Protein AF-A0A496XHB4-F1 (afdb_monomer)

Nearest PDB structures (foldseek):
  3gxw-assembly3_C  TM=4.651E-01  e=2.497E+00  Nakaseomyces glabratus
  7xhl-assembly1_B  TM=4.483E-01  e=4.034E+00  Zymomonas mobilis
  7xhp-assembly2_E  TM=4.062E-01  e=3.800E+00  Zymomonas mobilis
  7zht-assembly2_D  TM=3.483E-01  e=5.128E+00  Leishmania donovani

Foldseek 3Di:
DDCPPLVVVCPPWAWPDKDWDADPVDPVKIKIWTATPVRWIKIWTWDWADDPPPDPPDTDIDIDIGTDDDD

Secondary structure (DSSP, 8-state):
-----TTGGGTTPPEEEEEEEEETTEEEEEEEEEEETTS-EEEEEEEE----SSSTT---EEEEEEES-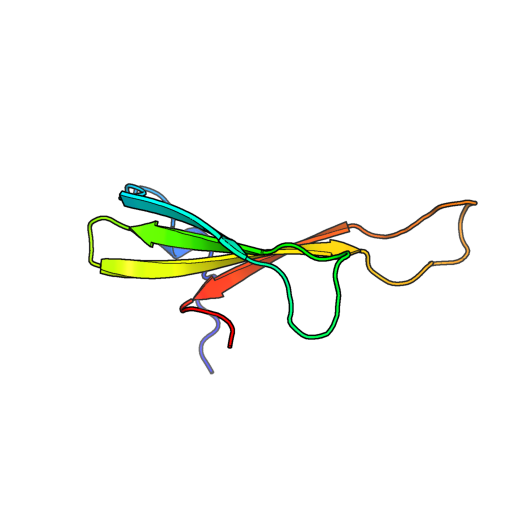--

Structure (mmCIF, N/CA/C/O backbone):
data_AF-A0A496XHB4-F1
#
_entry.id   AF-A0A496XHB4-F1
#
loop_
_atom_site.group_PDB
_atom_site.id
_atom_site.type_symbol
_atom_site.label_atom_id
_atom_site.label_alt_id
_atom_site.label_comp_id
_atom_site.label_asym_id
_atom_site.label_entity_id
_atom_site.label_seq_id
_atom_site.pdbx_PDB_ins_code
_atom_site.Cartn_x
_atom_site.Cartn_y
_atom_site.Cartn_z
_atom_site.occupancy
_atom_site.B_iso_or_equiv
_atom_site.auth_seq_id
_atom_site.auth_comp_id
_atom_site.auth_asym_id
_atom_site.auth_atom_id
_atom_site.pdbx_PDB_model_num
ATOM 1 N N . MET A 1 1 ? 14.860 3.773 13.961 1.00 45.56 1 MET A N 1
ATOM 2 C CA . MET A 1 1 ? 13.445 3.838 13.552 1.00 45.56 1 MET A CA 1
ATOM 3 C C . MET A 1 1 ? 13.020 2.402 13.338 1.00 45.56 1 MET A C 1
ATOM 5 O O . MET A 1 1 ? 13.515 1.777 12.407 1.00 45.56 1 MET A O 1
ATOM 9 N N . ASP A 1 2 ? 12.293 1.846 14.301 1.00 42.97 2 ASP A N 1
ATOM 10 C CA . ASP A 1 2 ? 11.887 0.442 14.291 1.00 42.97 2 ASP A CA 1
ATOM 11 C C . ASP A 1 2 ? 10.937 0.215 13.108 1.00 42.97 2 ASP A C 1
ATOM 13 O O . ASP A 1 2 ? 9.898 0.865 13.007 1.00 42.97 2 ASP A O 1
ATOM 17 N N . ARG A 1 3 ? 11.362 -0.613 12.149 1.00 48.50 3 ARG A N 1
ATOM 18 C CA . ARG A 1 3 ? 10.567 -1.007 10.981 1.00 48.50 3 ARG A CA 1
ATOM 19 C C . ARG A 1 3 ? 9.897 -2.340 11.297 1.00 48.50 3 ARG A C 1
ATOM 21 O O . ARG A 1 3 ? 10.086 -3.300 10.551 1.00 48.50 3 ARG A O 1
ATOM 28 N N . SER A 1 4 ? 9.172 -2.416 12.414 1.00 55.44 4 SER A N 1
ATOM 29 C CA . SER A 1 4 ? 8.251 -3.525 12.644 1.00 55.44 4 SER A CA 1
ATOM 30 C C . SER A 1 4 ? 7.405 -3.675 11.378 1.00 55.44 4 SER A C 1
ATOM 32 O O . SER A 1 4 ? 6.860 -2.697 10.862 1.00 55.44 4 SER A O 1
ATOM 34 N N . ASP A 1 5 ? 7.451 -4.863 10.777 1.00 70.50 5 ASP A N 1
ATOM 35 C CA . ASP A 1 5 ? 6.989 -5.107 9.413 1.00 70.50 5 ASP A CA 1
ATOM 36 C C . ASP A 1 5 ? 5.488 -4.789 9.339 1.00 70.50 5 ASP A C 1
ATOM 38 O O . ASP A 1 5 ? 4.663 -5.582 9.788 1.00 70.50 5 ASP A O 1
ATOM 42 N N . ALA A 1 6 ? 5.122 -3.605 8.826 1.00 75.31 6 ALA A N 1
ATOM 43 C CA . ALA A 1 6 ? 3.756 -3.067 8.883 1.00 75.31 6 ALA A CA 1
ATOM 44 C C . ALA A 1 6 ? 2.708 -4.034 8.305 1.00 75.31 6 ALA A C 1
ATOM 46 O O . ALA A 1 6 ? 1.535 -3.976 8.659 1.00 75.31 6 ALA A O 1
ATOM 47 N N . ARG A 1 7 ? 3.152 -4.960 7.448 1.00 79.00 7 ARG A N 1
ATOM 48 C CA . ARG A 1 7 ? 2.370 -6.064 6.886 1.00 79.00 7 ARG A CA 1
ATOM 49 C C . ARG A 1 7 ? 1.921 -7.075 7.942 1.00 79.00 7 ARG A C 1
ATOM 51 O O . ARG A 1 7 ? 0.785 -7.531 7.884 1.00 79.00 7 ARG A O 1
ATOM 58 N N . GLN A 1 8 ? 2.780 -7.424 8.901 1.00 85.50 8 GLN A N 1
ATOM 59 C CA . GLN A 1 8 ? 2.429 -8.354 9.978 1.00 85.50 8 GLN A CA 1
ATOM 60 C C . GLN A 1 8 ? 1.380 -7.761 10.918 1.00 85.50 8 GLN A C 1
ATOM 62 O O . GLN A 1 8 ? 0.517 -8.494 11.392 1.00 85.50 8 GLN A O 1
ATOM 67 N N . GLU A 1 9 ? 1.392 -6.439 11.126 1.00 86.44 9 GLU A N 1
ATOM 68 C CA . GLU A 1 9 ? 0.377 -5.762 11.942 1.00 86.44 9 GLU A CA 1
ATOM 69 C C . GLU A 1 9 ? -1.039 -5.912 11.362 1.00 86.44 9 GLU A C 1
ATOM 71 O O . GLU A 1 9 ? -2.006 -5.798 12.107 1.00 86.44 9 GLU A O 1
ATOM 76 N N . LEU A 1 10 ? -1.184 -6.175 10.057 1.00 88.06 10 LEU A N 1
ATOM 77 C CA . LEU A 1 10 ? -2.489 -6.312 9.401 1.00 88.06 10 LEU A CA 1
ATOM 78 C C . LEU A 1 10 ? -3.158 -7.672 9.632 1.00 88.06 10 LEU A C 1
ATOM 80 O O . LEU A 1 10 ? -4.372 -7.793 9.456 1.00 88.06 10 LEU A O 1
ATOM 84 N N . VAL A 1 11 ? -2.390 -8.709 9.977 1.00 90.81 11 VAL A N 1
ATOM 85 C CA . VAL A 1 11 ? -2.903 -10.082 10.051 1.00 90.81 11 VAL A CA 1
ATOM 86 C C . VAL A 1 11 ? -3.934 -10.195 11.172 1.00 90.81 11 VAL A C 1
ATOM 88 O O . VAL A 1 11 ? -3.668 -9.858 12.321 1.00 90.81 11 VAL A O 1
ATOM 91 N N . GLY A 1 12 ? -5.130 -10.678 10.829 1.00 93.62 12 GLY A N 1
ATOM 92 C CA . GLY A 1 12 ? -6.240 -10.830 11.773 1.00 93.62 12 GLY A CA 1
ATOM 93 C C . GLY A 1 12 ? -7.029 -9.546 12.048 1.00 93.62 12 GLY A C 1
ATOM 94 O O . GLY A 1 12 ? -8.025 -9.602 12.770 1.00 93.62 12 GLY A O 1
ATOM 95 N N . LYS A 1 13 ? -6.651 -8.402 11.462 1.00 93.88 13 LYS A N 1
ATOM 96 C CA . LYS A 1 13 ? -7.470 -7.189 11.541 1.00 93.88 13 LYS A CA 1
ATOM 97 C C . LYS A 1 13 ? -8.666 -7.264 10.592 1.00 93.88 13 LYS A C 1
ATOM 99 O O . LYS A 1 13 ? -8.589 -7.835 9.507 1.00 93.88 13 LYS A O 1
ATOM 104 N N . THR A 1 14 ? -9.767 -6.626 10.985 1.00 96.94 14 THR A N 1
ATOM 105 C CA . THR A 1 14 ? -10.973 -6.506 10.153 1.00 96.94 14 THR A CA 1
ATOM 106 C C . THR A 1 14 ? -11.016 -5.139 9.485 1.00 96.94 14 THR A C 1
ATOM 108 O O . THR A 1 14 ? -10.910 -4.109 10.153 1.00 96.94 14 THR A O 1
ATOM 111 N N . ILE A 1 15 ? -11.165 -5.126 8.162 1.00 96.56 15 ILE A N 1
ATOM 112 C CA . ILE A 1 15 ? -11.305 -3.896 7.379 1.00 96.56 15 ILE A CA 1
ATOM 113 C C . ILE A 1 15 ? -12.714 -3.341 7.609 1.00 96.56 15 ILE A C 1
ATOM 115 O O . ILE A 1 15 ? -13.701 -4.038 7.386 1.00 96.56 15 ILE A O 1
ATOM 119 N N . ALA A 1 16 ? -12.801 -2.089 8.051 1.00 97.62 16 ALA A N 1
ATOM 120 C CA . ALA A 1 16 ? -14.054 -1.354 8.194 1.00 97.62 16 ALA A CA 1
ATOM 121 C C . ALA A 1 16 ? -14.420 -0.616 6.898 1.00 97.62 16 ALA A C 1
ATOM 123 O O . ALA A 1 16 ? -15.582 -0.609 6.499 1.00 97.62 16 ALA A O 1
ATOM 124 N N . SER A 1 17 ? -13.437 -0.009 6.227 1.00 96.62 17 SER A N 1
ATOM 125 C CA . SER A 1 17 ? -13.629 0.614 4.918 1.00 96.62 17 SER A CA 1
ATOM 126 C C . SER A 1 17 ? -12.354 0.615 4.077 1.00 96.62 17 SER A C 1
ATOM 128 O O . SER A 1 17 ? -11.238 0.513 4.595 1.00 96.62 17 SER A O 1
ATOM 130 N N . ALA A 1 18 ? -12.545 0.728 2.764 1.00 94.56 18 ALA A N 1
ATOM 131 C CA . ALA A 1 18 ? -11.486 0.801 1.772 1.00 94.56 18 ALA A CA 1
ATOM 132 C C . ALA A 1 18 ? -11.819 1.906 0.760 1.00 94.56 18 ALA A C 1
ATOM 134 O O . ALA A 1 18 ? -12.929 1.942 0.230 1.00 94.56 18 ALA A O 1
ATOM 135 N N . GLU A 1 19 ? -10.875 2.808 0.514 1.00 93.12 19 GLU A N 1
ATOM 136 C CA . GLU A 1 19 ? -11.040 3.951 -0.386 1.00 93.12 19 GLU A CA 1
ATOM 137 C C . GLU A 1 19 ? -9.867 4.012 -1.363 1.00 93.12 19 GLU A C 1
ATOM 139 O O . GLU A 1 19 ? -8.707 3.984 -0.951 1.00 93.12 19 GLU A O 1
ATOM 144 N N . VAL A 1 20 ? -10.164 4.095 -2.659 1.00 89.50 20 VAL A N 1
ATOM 145 C CA . VAL A 1 20 ? -9.146 4.310 -3.691 1.00 89.50 20 VAL A CA 1
ATOM 146 C C . VAL A 1 20 ? -8.914 5.810 -3.833 1.00 89.50 20 VAL A C 1
ATOM 148 O O . VAL A 1 20 ? -9.861 6.559 -4.066 1.00 89.50 20 VAL A O 1
ATOM 151 N N . LYS A 1 21 ? -7.658 6.241 -3.720 1.00 86.19 21 LYS A N 1
ATOM 152 C CA . LYS A 1 21 ? -7.230 7.628 -3.923 1.00 86.19 21 LYS A CA 1
ATOM 153 C C . LYS A 1 21 ? -6.176 7.695 -5.031 1.00 86.19 21 LYS A C 1
ATOM 155 O O . LYS A 1 21 ? -5.377 6.776 -5.199 1.00 86.19 21 LYS A O 1
ATOM 160 N N . GLY A 1 22 ? -6.189 8.784 -5.796 1.00 76.12 22 GLY A N 1
ATOM 161 C CA . GLY A 1 22 ? -5.120 9.106 -6.746 1.00 76.12 22 GLY A CA 1
ATOM 162 C C . GLY A 1 22 ? -3.952 9.800 -6.047 1.00 76.12 22 GLY A C 1
ATOM 163 O O . GLY A 1 22 ? -4.146 10.440 -5.008 1.00 76.12 22 GLY A O 1
ATOM 164 N N . MET A 1 23 ? -2.743 9.706 -6.605 1.00 70.62 23 MET A N 1
ATOM 165 C CA . MET A 1 23 ? -1.648 10.569 -6.164 1.00 70.62 23 MET A CA 1
ATOM 166 C C . MET A 1 23 ? -1.791 11.965 -6.781 1.00 70.62 23 MET A C 1
ATOM 168 O O . MET A 1 23 ? -2.076 12.081 -7.970 1.00 70.62 23 MET A O 1
ATOM 172 N N . PRO A 1 24 ? -1.532 13.045 -6.020 1.00 66.75 24 PRO A N 1
ATOM 173 C CA . PRO A 1 24 ? -1.591 14.405 -6.558 1.00 66.75 24 PRO A CA 1
ATOM 174 C C . PRO A 1 24 ? -0.656 14.642 -7.754 1.00 66.75 24 PRO A C 1
ATOM 176 O O . PRO A 1 24 ? -0.912 15.518 -8.573 1.00 66.75 24 PRO A O 1
ATOM 179 N N . SER A 1 25 ? 0.442 13.885 -7.837 1.00 67.88 25 SER A N 1
ATOM 180 C CA . SER A 1 25 ? 1.498 14.044 -8.841 1.00 67.88 25 SER A CA 1
ATOM 181 C C . SER A 1 25 ? 1.512 12.963 -9.924 1.00 67.88 25 SER A C 1
ATOM 183 O O . SER A 1 25 ? 2.391 12.999 -10.780 1.00 67.88 25 SER A O 1
ATOM 185 N N . SER A 1 26 ? 0.622 11.970 -9.854 1.00 65.25 26 SER A N 1
ATOM 186 C CA . SER A 1 26 ? 0.567 10.871 -10.819 1.00 65.25 26 SER A CA 1
ATOM 187 C C . SER A 1 26 ? -0.811 10.215 -10.805 1.00 65.25 26 SER A C 1
ATOM 189 O O . SER A 1 26 ? -1.312 9.775 -9.770 1.00 65.25 26 SER A O 1
ATOM 191 N N . ASP A 1 27 ? -1.405 10.149 -11.983 1.00 66.19 27 ASP A N 1
ATOM 192 C CA . ASP A 1 27 ? -2.641 9.453 -12.319 1.00 66.19 27 ASP A CA 1
ATOM 193 C C . ASP A 1 27 ? -2.447 7.935 -12.484 1.00 66.19 27 ASP A C 1
ATOM 195 O O . ASP A 1 27 ? -3.403 7.175 -12.329 1.00 66.19 27 ASP A O 1
ATOM 199 N N . ASP A 1 28 ? -1.205 7.487 -12.686 1.00 64.25 28 ASP A N 1
ATOM 200 C CA . ASP A 1 28 ? -0.862 6.084 -12.949 1.00 64.25 28 ASP A CA 1
ATOM 201 C C . ASP A 1 28 ? -0.695 5.222 -11.686 1.00 64.25 28 ASP A C 1
ATOM 203 O O . ASP A 1 28 ? -0.598 3.996 -11.778 1.00 64.25 28 ASP A O 1
ATOM 207 N N . VAL A 1 29 ? -0.660 5.833 -10.495 1.00 68.50 29 VAL A N 1
ATOM 208 C CA . VAL A 1 29 ? -0.403 5.115 -9.235 1.00 68.50 29 VAL A CA 1
ATOM 209 C C . VAL A 1 29 ? -1.546 5.333 -8.239 1.00 68.50 29 VAL A C 1
ATOM 211 O O . VAL A 1 29 ? -1.424 6.136 -7.305 1.00 68.50 29 VAL A O 1
ATOM 214 N N . PRO A 1 30 ? -2.684 4.631 -8.402 1.00 73.81 30 PRO A N 1
ATOM 215 C CA . PRO A 1 30 ? -3.732 4.641 -7.394 1.00 73.81 30 PRO A CA 1
ATOM 216 C C . PRO A 1 30 ? -3.226 3.964 -6.115 1.00 73.81 30 PRO A C 1
ATOM 218 O O . PRO A 1 30 ? -2.563 2.925 -6.155 1.00 73.81 30 PRO A O 1
ATOM 221 N N . TYR A 1 31 ? -3.571 4.526 -4.959 1.00 86.19 31 TYR A N 1
ATOM 222 C CA . TYR A 1 31 ? -3.335 3.885 -3.670 1.00 86.19 31 TYR A CA 1
ATOM 223 C C . TYR A 1 31 ? -4.640 3.633 -2.924 1.00 86.19 31 TYR A C 1
ATOM 225 O O . TYR A 1 31 ? -5.625 4.357 -3.054 1.00 86.19 31 TYR A O 1
ATOM 233 N N . LEU A 1 32 ? -4.639 2.563 -2.137 1.00 90.88 32 LEU A N 1
ATOM 234 C CA . LEU A 1 32 ? -5.778 2.104 -1.362 1.00 90.88 32 LEU A CA 1
ATOM 235 C C . LEU A 1 32 ? -5.584 2.492 0.102 1.00 90.88 32 LEU A C 1
ATOM 237 O O . LEU A 1 32 ? -4.651 2.027 0.756 1.00 90.88 32 LEU A O 1
ATOM 241 N N . VAL A 1 33 ? -6.480 3.316 0.630 1.00 93.50 33 VAL A N 1
ATOM 242 C CA . VAL A 1 33 ? -6.542 3.629 2.057 1.00 93.50 33 VAL A CA 1
ATOM 243 C C . VAL A 1 33 ? -7.485 2.640 2.730 1.00 93.50 33 VAL A C 1
ATOM 245 O O . VAL A 1 33 ? -8.665 2.560 2.394 1.00 93.50 33 VAL A O 1
ATOM 248 N N . LEU A 1 34 ? -6.961 1.887 3.693 1.00 94.38 34 LEU A N 1
ATOM 249 C CA . LEU A 1 34 ? -7.698 0.931 4.510 1.00 94.38 34 LEU A CA 1
ATOM 250 C C . LEU A 1 34 ? -7.886 1.491 5.914 1.00 94.38 34 LEU A C 1
ATOM 252 O O . LEU A 1 34 ? -6.910 1.823 6.590 1.00 94.38 34 LEU A O 1
ATOM 256 N N . LYS A 1 35 ? -9.135 1.536 6.376 1.00 95.88 35 LYS A N 1
ATOM 257 C CA . LYS A 1 35 ? -9.475 1.820 7.774 1.00 95.88 35 LYS A CA 1
ATOM 258 C C . LYS A 1 35 ? -9.956 0.533 8.418 1.00 95.88 35 LYS A C 1
ATOM 260 O O . LYS A 1 35 ? -10.835 -0.140 7.880 1.00 95.88 35 LYS A O 1
ATOM 265 N N . PHE A 1 36 ? -9.379 0.181 9.555 1.00 96.19 36 PHE A N 1
ATOM 266 C CA . PHE A 1 36 ? -9.701 -1.038 10.287 1.00 96.19 36 PHE A CA 1
ATOM 267 C C . PHE A 1 36 ? -10.676 -0.752 11.429 1.00 96.19 36 PHE A C 1
ATOM 269 O O . PHE A 1 36 ? -10.802 0.379 11.898 1.00 96.19 36 PHE A O 1
ATOM 276 N N . THR A 1 37 ? -11.371 -1.788 11.896 1.00 97.25 37 THR A N 1
ATOM 277 C CA . THR A 1 37 ? -12.366 -1.679 12.979 1.00 97.25 37 THR A CA 1
ATOM 278 C C . THR A 1 37 ? -11.769 -1.254 14.320 1.00 97.25 37 THR A C 1
ATOM 280 O O . THR A 1 37 ? -12.493 -0.772 15.183 1.00 97.25 37 THR A O 1
ATOM 283 N N . ASP A 1 38 ? -10.458 -1.416 14.503 1.00 94.69 38 ASP A N 1
ATOM 284 C CA . ASP A 1 38 ? -9.713 -0.947 15.677 1.00 94.69 38 ASP A CA 1
ATOM 285 C C . ASP A 1 38 ? -9.277 0.530 15.574 1.00 94.69 38 ASP A C 1
ATOM 287 O O . ASP A 1 38 ? -8.545 1.024 16.429 1.00 94.69 38 ASP A O 1
ATOM 291 N N . GLY A 1 39 ? -9.701 1.232 14.517 1.00 93.38 39 GLY A N 1
ATOM 292 C CA . GLY A 1 39 ? -9.374 2.632 14.253 1.00 93.38 39 GLY A CA 1
ATOM 293 C C . GLY A 1 39 ? -8.016 2.851 13.586 1.00 93.38 39 GLY A C 1
ATOM 294 O O . GLY A 1 39 ? -7.684 3.988 13.249 1.00 93.38 39 GLY A O 1
ATOM 295 N N . SER A 1 40 ? -7.224 1.798 13.364 1.00 94.19 40 SER A N 1
ATOM 296 C CA . SER A 1 40 ? -5.956 1.931 12.648 1.00 94.19 40 SER A CA 1
ATOM 297 C C . SER A 1 40 ? -6.173 2.165 11.151 1.00 94.19 40 SER A C 1
ATOM 299 O O . SER A 1 40 ? -7.151 1.706 10.558 1.00 94.19 40 SER A O 1
ATOM 301 N N . VAL A 1 41 ? -5.245 2.900 10.538 1.00 94.50 41 VAL A N 1
ATOM 302 C CA . VAL A 1 41 ? -5.291 3.258 9.117 1.00 94.50 41 VAL A CA 1
ATOM 303 C C . VAL A 1 41 ? -3.991 2.838 8.458 1.00 94.50 41 VAL A C 1
ATOM 305 O O . VAL A 1 41 ? -2.916 3.051 9.022 1.00 94.50 41 VAL A O 1
ATOM 308 N N . TYR A 1 42 ? -4.092 2.248 7.272 1.00 93.50 42 TYR A N 1
ATOM 309 C CA . TYR A 1 42 ? -2.946 1.857 6.461 1.00 93.50 42 TYR A CA 1
ATOM 310 C C . TYR A 1 42 ? -3.182 2.228 5.004 1.00 93.50 42 TYR A C 1
ATOM 312 O O . TYR A 1 42 ? -4.309 2.204 4.516 1.00 93.50 42 TYR A O 1
ATOM 320 N N . THR A 1 43 ? -2.098 2.530 4.306 1.00 91.94 43 THR A N 1
ATOM 321 C CA . THR A 1 43 ? -2.089 2.796 2.872 1.00 91.94 43 THR A CA 1
ATOM 322 C C . THR A 1 43 ? -1.390 1.649 2.149 1.00 91.94 43 THR A C 1
ATOM 324 O O . THR A 1 43 ? -0.280 1.270 2.526 1.00 91.94 43 THR A O 1
ATOM 327 N N . VAL A 1 44 ? -2.027 1.112 1.109 1.00 90.50 44 VAL A N 1
ATOM 328 C CA . VAL A 1 44 ? -1.468 0.101 0.204 1.00 90.50 44 VAL A CA 1
ATOM 329 C C . VAL A 1 44 ? -1.227 0.736 -1.159 1.00 90.50 44 VAL A C 1
ATOM 331 O O . VAL A 1 44 ? -2.127 1.357 -1.717 1.00 90.50 44 VAL A O 1
ATOM 334 N N . ILE A 1 45 ? -0.018 0.593 -1.694 1.00 87.06 45 ILE A N 1
ATOM 335 C CA . ILE A 1 45 ? 0.413 1.262 -2.928 1.00 87.06 45 ILE A CA 1
ATOM 336 C C . ILE A 1 45 ? 0.958 0.210 -3.876 1.00 87.06 45 ILE A C 1
ATOM 338 O O . ILE A 1 45 ? 1.863 -0.532 -3.493 1.00 87.06 45 ILE A O 1
ATOM 342 N N . ALA A 1 46 ? 0.401 0.149 -5.082 1.00 84.12 46 ALA A N 1
ATOM 343 C CA . ALA A 1 46 ? 0.918 -0.675 -6.164 1.00 84.12 46 ALA A CA 1
ATOM 344 C C . ALA A 1 46 ? 1.639 0.238 -7.156 1.00 84.12 46 ALA A C 1
ATOM 346 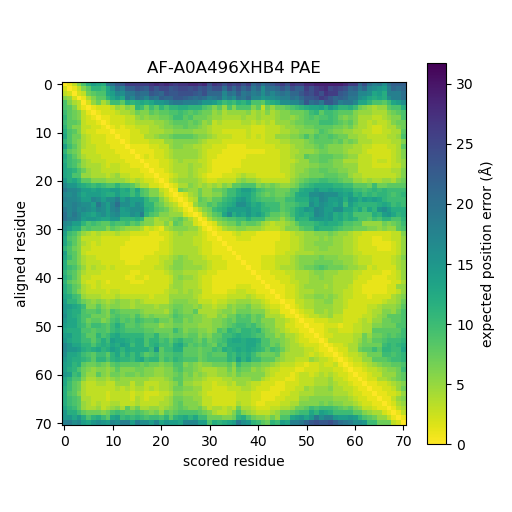O O . ALA A 1 46 ? 0.997 1.090 -7.759 1.00 84.12 46 ALA A O 1
ATOM 347 N N . GLU A 1 47 ? 2.953 0.076 -7.309 1.00 82.75 47 GLU A N 1
ATOM 348 C CA . GLU A 1 47 ? 3.762 0.906 -8.208 1.00 82.75 47 GLU A CA 1
ATOM 349 C C . GLU A 1 47 ? 4.673 0.063 -9.104 1.00 82.75 47 GLU A C 1
ATOM 351 O O . GLU A 1 47 ? 5.081 -1.053 -8.755 1.00 82.75 47 GLU A O 1
ATOM 356 N N . T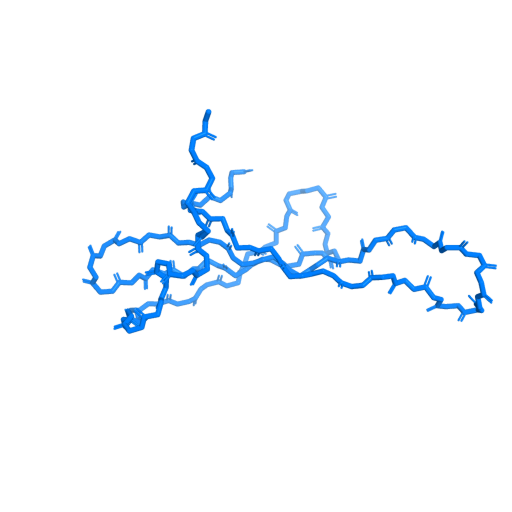YR A 1 48 ? 4.980 0.616 -10.275 1.00 83.75 48 TYR A N 1
ATOM 357 C CA . TYR A 1 48 ? 6.009 0.098 -11.165 1.00 83.75 48 TYR A CA 1
ATOM 358 C C . TYR A 1 48 ? 7.361 0.708 -10.790 1.00 83.75 48 TYR A C 1
ATOM 360 O O . TYR A 1 48 ? 7.472 1.901 -10.515 1.00 83.75 48 TYR A O 1
ATOM 368 N N . GLY A 1 49 ? 8.398 -0.122 -10.789 1.00 82.44 49 GLY A N 1
ATOM 369 C CA . GLY A 1 49 ? 9.784 0.315 -10.762 1.00 82.44 49 GLY A CA 1
ATOM 370 C C . GLY A 1 49 ? 10.241 0.844 -12.118 1.00 82.44 49 GLY A C 1
ATOM 371 O O . GLY A 1 49 ? 9.485 0.902 -13.085 1.00 82.44 49 GLY A O 1
ATOM 372 N N . CYS A 1 50 ? 11.518 1.199 -12.203 1.00 84.75 50 CYS A N 1
ATOM 373 C CA . CYS A 1 50 ? 12.125 1.636 -13.456 1.00 84.75 50 CYS A CA 1
ATOM 374 C C . CYS A 1 50 ? 12.319 0.464 -14.432 1.00 84.75 50 CYS A C 1
ATOM 376 O O . CYS A 1 50 ? 12.558 -0.668 -14.007 1.00 84.75 50 CYS A O 1
ATOM 378 N N . TYR A 1 51 ? 12.301 0.770 -15.732 1.00 88.56 51 TYR A N 1
ATOM 379 C CA . TYR A 1 51 ? 12.702 -0.161 -16.787 1.00 88.56 51 TYR A CA 1
ATOM 380 C C . TYR A 1 51 ? 14.116 -0.696 -16.526 1.00 88.56 51 TYR A C 1
ATOM 382 O O . TYR A 1 51 ? 15.048 0.086 -16.317 1.00 88.56 51 TYR A O 1
ATOM 390 N N . THR A 1 52 ? 14.279 -2.019 -16.522 1.00 88.81 52 THR A N 1
ATOM 391 C CA . THR A 1 52 ? 15.560 -2.668 -16.182 1.00 88.81 52 THR A CA 1
ATOM 392 C C . THR A 1 52 ? 16.485 -2.824 -17.387 1.00 88.81 52 THR A C 1
ATOM 394 O O . THR A 1 52 ? 17.697 -2.936 -17.212 1.00 88.81 52 THR A O 1
ATOM 397 N N . GLY A 1 53 ? 15.936 -2.825 -18.607 1.00 91.31 53 GLY A N 1
ATOM 398 C CA . GLY A 1 53 ? 16.695 -3.070 -19.834 1.00 91.31 53 GLY A CA 1
ATOM 399 C C . GLY A 1 53 ? 16.918 -4.541 -20.186 1.00 91.31 53 GLY A C 1
ATOM 400 O O . GLY A 1 53 ? 17.601 -4.802 -21.173 1.00 91.31 53 GLY A O 1
ATOM 401 N N . CYS A 1 54 ? 16.375 -5.493 -19.420 1.00 90.12 54 CYS A N 1
ATOM 402 C CA . CYS A 1 54 ? 16.597 -6.923 -19.660 1.00 90.12 54 CYS A CA 1
ATOM 403 C C . CYS A 1 54 ? 15.618 -7.534 -20.688 1.00 90.12 54 CYS A C 1
ATOM 405 O O . CYS A 1 54 ? 15.983 -8.495 -21.366 1.00 90.12 54 CYS A O 1
ATOM 407 N N . SER A 1 55 ? 14.41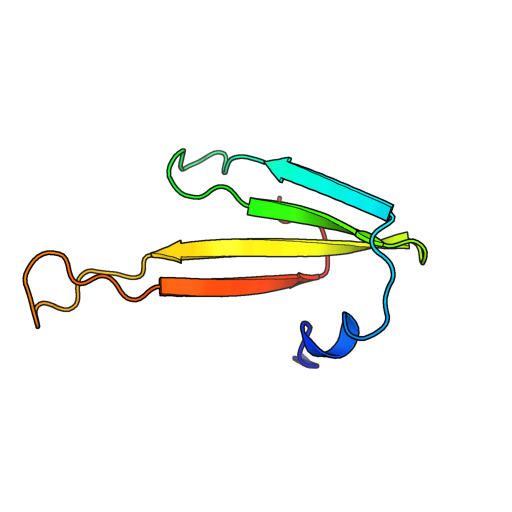6 -6.970 -20.849 1.00 92.00 55 SER A N 1
ATOM 408 C CA . SER A 1 55 ? 13.405 -7.370 -21.842 1.00 92.00 55 SER A CA 1
ATOM 409 C C . SER A 1 55 ? 12.525 -6.182 -22.236 1.00 92.00 55 SER A C 1
ATOM 411 O O . SER A 1 55 ? 12.361 -5.260 -21.444 1.00 92.00 55 SER A O 1
ATOM 413 N N . GLU A 1 56 ? 11.912 -6.219 -23.425 1.00 90.69 56 GLU A N 1
ATOM 414 C CA . GLU A 1 56 ? 10.850 -5.273 -23.802 1.00 90.69 56 GLU A CA 1
ATOM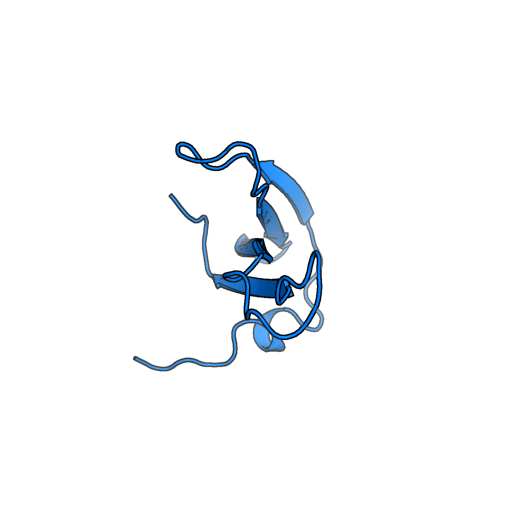 415 C C . GLU A 1 56 ? 9.708 -5.304 -22.771 1.00 90.69 56 GLU A C 1
ATOM 417 O O . GLU A 1 56 ? 9.318 -6.380 -22.311 1.00 90.69 56 GLU A O 1
ATOM 422 N N . ASP A 1 57 ? 9.2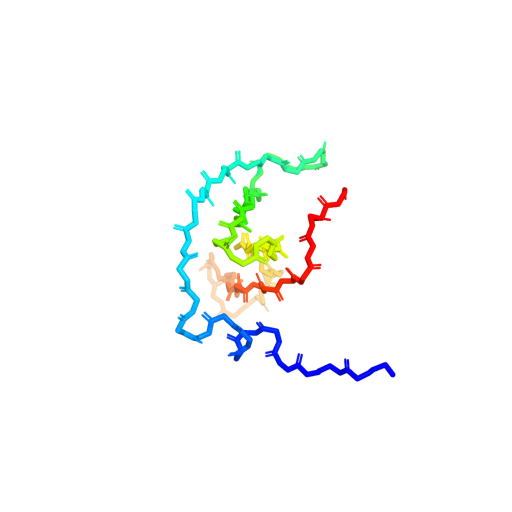02 -4.118 -22.411 1.00 83.44 57 ASP A N 1
ATOM 423 C CA . ASP A 1 57 ? 8.101 -3.900 -21.455 1.00 83.44 57 AS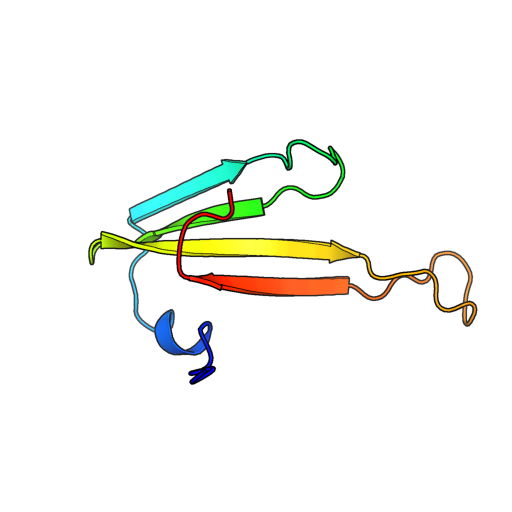P A CA 1
ATOM 424 C C . ASP A 1 57 ? 8.329 -4.475 -20.037 1.00 83.44 57 ASP A C 1
ATOM 426 O O . ASP A 1 57 ? 7.400 -4.810 -19.301 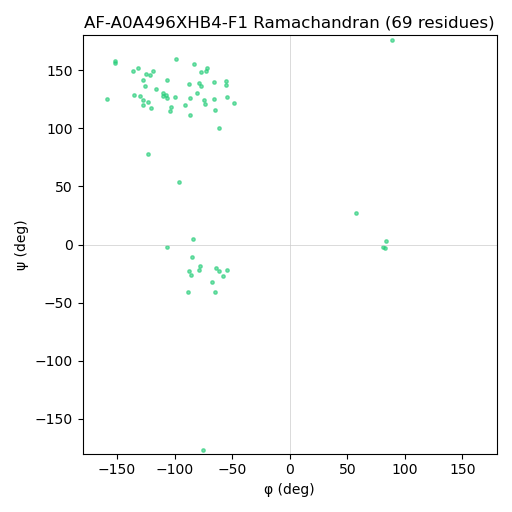1.00 83.44 57 ASP A O 1
ATOM 430 N N . GLU A 1 58 ? 9.592 -4.601 -19.619 1.00 86.19 58 GLU A N 1
ATOM 431 C CA . GLU A 1 58 ? 9.927 -5.087 -18.283 1.00 86.19 58 GLU A CA 1
ATOM 432 C C . GLU A 1 58 ? 9.951 -3.969 -17.237 1.00 86.19 58 GLU A C 1
ATOM 434 O O . GLU A 1 58 ? 10.874 -3.153 -17.173 1.00 86.19 58 GLU A O 1
ATOM 439 N N . TYR A 1 59 ? 8.979 -4.020 -16.329 1.00 87.38 59 TYR A N 1
ATOM 440 C CA . TYR A 1 59 ? 8.919 -3.156 -15.159 1.00 87.38 59 TYR A CA 1
ATOM 441 C C . TYR A 1 59 ? 8.742 -4.007 -13.897 1.00 87.38 59 TYR A C 1
ATOM 443 O O . TYR A 1 59 ? 7.742 -4.727 -13.773 1.00 87.38 59 TYR A O 1
ATOM 451 N N . PRO A 1 60 ? 9.674 -3.942 -12.927 1.00 87.88 60 PRO A N 1
ATOM 452 C CA . PRO A 1 60 ? 9.464 -4.533 -11.616 1.00 87.88 60 PRO A CA 1
ATOM 453 C C . PRO A 1 60 ? 8.182 -3.971 -11.002 1.00 87.88 60 PRO A C 1
ATOM 455 O O . PRO A 1 60 ? 7.892 -2.789 -11.144 1.00 87.88 60 PRO A O 1
ATOM 458 N N . ARG A 1 61 ? 7.401 -4.804 -10.319 1.00 84.94 61 ARG A N 1
ATOM 459 C CA . ARG A 1 61 ? 6.154 -4.379 -9.673 1.00 84.94 61 ARG A CA 1
ATOM 460 C C . ARG A 1 61 ? 6.276 -4.547 -8.176 1.00 84.94 61 ARG A C 1
ATOM 462 O O . ARG A 1 61 ? 6.693 -5.610 -7.712 1.00 84.94 61 ARG A O 1
ATOM 469 N N . PHE A 1 62 ? 5.871 -3.528 -7.435 1.00 85.94 62 PHE A N 1
ATOM 470 C CA . PHE A 1 62 ? 5.959 -3.519 -5.985 1.00 85.94 62 PHE A CA 1
ATOM 471 C C . PHE A 1 62 ? 4.601 -3.247 -5.352 1.00 85.94 62 PHE A C 1
ATOM 473 O O . PHE A 1 62 ? 3.774 -2.514 -5.891 1.00 85.94 62 PHE A O 1
ATOM 480 N N . ILE A 1 63 ? 4.391 -3.853 -4.183 1.00 87.44 63 ILE A N 1
ATOM 481 C CA . ILE A 1 63 ? 3.272 -3.541 -3.298 1.00 87.44 63 ILE A CA 1
ATOM 482 C C . ILE A 1 63 ? 3.857 -3.087 -1.967 1.00 87.44 63 ILE A C 1
ATOM 484 O O . ILE A 1 63 ? 4.531 -3.856 -1.276 1.00 87.44 63 ILE A O 1
ATOM 488 N N . HIS A 1 64 ? 3.576 -1.842 -1.606 1.00 86.88 64 HIS A N 1
ATOM 489 C CA . HIS A 1 64 ? 4.006 -1.237 -0.354 1.00 86.88 64 HIS A CA 1
ATOM 490 C C . HIS A 1 64 ? 2.828 -1.101 0.599 1.00 86.88 64 HIS A C 1
ATOM 492 O O . HIS A 1 64 ? 1.721 -0.763 0.188 1.00 86.88 64 HIS A O 1
ATOM 498 N N . VAL A 1 65 ? 3.085 -1.345 1.883 1.00 89.88 65 VAL A N 1
ATOM 499 C CA . VAL A 1 65 ? 2.119 -1.154 2.965 1.00 89.88 65 VAL A CA 1
ATOM 500 C C . VAL A 1 65 ? 2.730 -0.194 3.971 1.00 89.88 65 VAL A C 1
ATOM 502 O O . VAL A 1 65 ? 3.795 -0.471 4.525 1.00 89.88 65 VAL A O 1
ATOM 505 N N . THR A 1 66 ? 2.039 0.910 4.225 1.00 89.62 66 THR A N 1
ATOM 506 C CA . THR A 1 66 ? 2.505 1.970 5.121 1.00 89.62 66 THR A CA 1
ATOM 507 C C . THR A 1 66 ? 1.432 2.275 6.154 1.00 89.62 66 THR A C 1
ATOM 509 O O . THR A 1 66 ? 0.245 2.280 5.841 1.00 89.62 66 THR A O 1
ATOM 512 N N . LYS A 1 67 ? 1.833 2.531 7.400 1.00 89.56 67 LYS A N 1
ATOM 513 C CA . LYS A 1 67 ? 0.912 2.940 8.465 1.00 89.56 67 LYS A CA 1
ATOM 514 C C . LYS A 1 67 ? 0.532 4.413 8.300 1.00 89.56 67 LYS A C 1
ATOM 516 O O . LYS A 1 67 ? 1.408 5.243 8.067 1.00 89.56 67 LYS A O 1
ATOM 521 N N . GLY A 1 68 ? -0.749 4.724 8.469 1.00 86.62 68 GLY A N 1
ATOM 522 C CA . GLY A 1 68 ? -1.329 6.053 8.263 1.00 86.62 68 GLY A CA 1
ATOM 523 C C . GLY A 1 68 ? -1.810 6.304 6.831 1.00 86.62 68 GLY A C 1
ATOM 524 O O . GLY A 1 68 ? -1.642 5.464 5.942 1.00 86.62 68 GLY A O 1
ATOM 525 N N . GLU A 1 69 ? -2.427 7.469 6.618 1.00 80.06 69 GLU A N 1
ATOM 526 C CA . GLU A 1 69 ? -2.716 7.987 5.275 1.00 80.06 69 GLU A CA 1
ATOM 527 C C . GLU A 1 69 ? -1.446 8.635 4.707 1.00 80.06 69 GLU A C 1
ATOM 529 O O . GLU A 1 69 ? -0.797 9.437 5.384 1.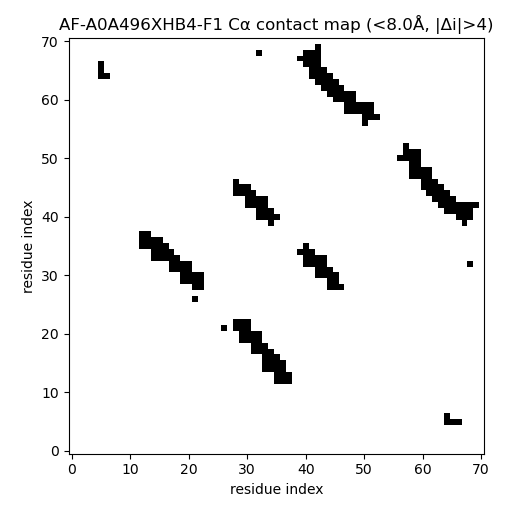00 80.06 69 GLU A O 1
ATOM 534 N N . ARG A 1 70 ? -1.071 8.275 3.475 1.00 67.44 70 ARG A N 1
ATOM 535 C CA . ARG A 1 70 ? -0.025 8.995 2.740 1.00 67.44 70 ARG A CA 1
ATOM 536 C C . ARG A 1 70 ? -0.623 10.333 2.279 1.00 67.44 70 ARG A C 1
ATOM 538 O O . ARG A 1 70 ? -1.657 10.321 1.616 1.00 67.44 70 ARG A O 1
ATOM 545 N N . ALA A 1 71 ? -0.019 11.444 2.706 1.00 54.66 71 ALA A N 1
ATOM 546 C CA . ALA A 1 71 ? -0.404 12.807 2.325 1.00 54.66 71 ALA A CA 1
ATOM 547 C C . ALA A 1 71 ? 0.131 13.181 0.938 1.00 54.66 71 ALA A C 1
ATOM 549 O O . ALA A 1 71 ? 1.242 12.702 0.599 1.00 54.66 71 ALA A O 1
#

Solvent-accessible surface area (backbone atoms only — not comparable to full-atom values): 4475 Å² total; per-residue (Å²): 131,88,75,73,60,60,64,66,73,50,67,92,62,53,78,67,46,77,45,83,42,71,42,98,89,38,88,88,38,53,29,38,40,36,34,30,73,86,71,50,42,32,25,38,38,54,45,73,51,69,72,73,81,86,51,90,94,42,54,53,76,46,78,48,65,43,82,37,80,84,130

Mean predicted aligned error: 6.66 Å

Radius of gyration: 14.49 Å; Cα contacts (8 Å, |Δi|>4): 117; chains: 1; bounding box: 31×25×40 Å

pLDDT: mean 83.48, std 12.87, range [42.97, 97.62]

Sequence (71 aa):
MDRSDARQELVGKTIASAEVKGMPSSDDVPYLVLKFTDGSVYTVIAEYGCYTGCSEDEYPRFIHVTKGERA